Protein AF-A0A7D9LJN8-F1 (afdb_monomer_lite)

Sequence (76 aa):
LIKRNKWNVAHRNLRRGDLVLIFEKDVPRSHWGLGRVIAPIASEDGLIRSAEVTTKTGTLTRPVGRLALLEAFNDE

InterPro domains:
  IPR040676 Domain of unknown function DUF5641 [PF18701] (1-70)

Foldseek 3Di:
DDDDDDPPDDDDADDQQFKKFFADPPDPPVGTFIWGFHAFDADPVRGGQWTWTAGPVGIDIDGVVRIGGDGDDDPD

Structure (mmCIF, N/CA/C/O backbone):
data_AF-A0A7D9LJN8-F1
#
_entry.id   AF-A0A7D9LJN8-F1
#
loop_
_atom_site.group_PDB
_atom_site.id
_atom_site.type_symbol
_atom_site.label_atom_id
_atom_site.label_alt_id
_atom_site.label_comp_id
_atom_site.label_asym_id
_atom_site.label_entity_id
_atom_site.label_seq_id
_atom_site.pdbx_PDB_ins_code
_atom_site.Cartn_x
_atom_site.Cartn_y
_atom_site.Cartn_z
_atom_site.occupancy
_atom_site.B_iso_or_equiv
_atom_site.auth_seq_id
_atom_site.auth_comp_id
_atom_site.auth_asym_id
_atom_site.auth_atom_id
_atom_site.pdbx_PDB_model_num
ATOM 1 N N . LEU A 1 1 ? 13.314 -24.353 20.283 1.00 73.56 1 LEU A N 1
ATOM 2 C CA . LEU A 1 1 ? 13.441 -22.930 19.885 1.00 73.56 1 LEU A CA 1
ATOM 3 C C . LEU A 1 1 ? 12.521 -22.689 18.684 1.00 73.56 1 LEU A C 1
ATOM 5 O O . LEU A 1 1 ? 12.707 -23.358 17.676 1.00 73.56 1 LEU A O 1
ATOM 9 N N . ILE A 1 2 ? 11.503 -21.827 18.782 1.00 76.69 2 ILE A N 1
ATOM 10 C CA . ILE A 1 2 ? 10.585 -21.550 17.657 1.00 76.69 2 ILE A CA 1
ATOM 11 C C . ILE A 1 2 ? 11.253 -20.537 16.718 1.00 76.69 2 ILE A C 1
ATOM 13 O O . ILE A 1 2 ? 11.642 -19.449 17.144 1.00 76.69 2 ILE A O 1
ATOM 17 N N . LYS A 1 3 ? 11.405 -20.894 15.440 1.00 81.44 3 LYS A N 1
ATOM 18 C CA . LYS A 1 3 ? 12.009 -20.030 14.419 1.00 81.44 3 LYS A CA 1
ATOM 19 C C . LYS A 1 3 ? 10.989 -18.951 14.025 1.00 81.44 3 LYS A C 1
ATOM 21 O O . LYS A 1 3 ? 9.958 -19.266 13.440 1.00 81.44 3 LYS A O 1
ATOM 26 N N . ARG A 1 4 ? 11.242 -17.680 14.366 1.00 76.81 4 ARG A N 1
ATOM 27 C CA . ARG A 1 4 ? 10.396 -16.557 13.917 1.00 76.81 4 ARG A CA 1
ATOM 28 C C . ARG A 1 4 ? 10.655 -16.292 12.441 1.00 76.81 4 ARG A C 1
ATOM 30 O O . ARG A 1 4 ? 11.792 -16.004 12.064 1.00 76.81 4 ARG A O 1
ATOM 37 N N . ASN A 1 5 ? 9.606 -16.335 11.627 1.00 75.62 5 ASN A N 1
ATOM 38 C CA . ASN A 1 5 ? 9.704 -15.893 10.245 1.00 75.62 5 ASN A CA 1
ATOM 39 C C . ASN A 1 5 ? 9.913 -14.371 10.242 1.00 75.62 5 ASN A C 1
ATOM 41 O O . ASN A 1 5 ? 9.104 -13.627 10.799 1.00 75.62 5 ASN A O 1
ATOM 45 N N . LYS A 1 6 ? 11.040 -13.905 9.697 1.00 69.19 6 LYS A N 1
ATOM 46 C CA . LYS A 1 6 ? 11.301 -12.469 9.541 1.00 69.19 6 LYS A CA 1
ATOM 47 C C . LYS A 1 6 ? 10.500 -11.943 8.349 1.00 69.19 6 LYS A C 1
ATOM 49 O O . LYS A 1 6 ? 10.377 -12.635 7.342 1.00 69.19 6 LYS A O 1
ATOM 54 N N . TRP A 1 7 ? 10.021 -10.704 8.446 1.00 74.50 7 TRP A N 1
ATOM 55 C CA . TRP A 1 7 ? 9.294 -9.966 7.400 1.00 74.50 7 TRP A CA 1
ATOM 56 C C . TRP A 1 7 ? 10.193 -9.552 6.214 1.00 74.50 7 TRP A C 1
ATOM 58 O O . TRP A 1 7 ? 10.103 -8.435 5.724 1.00 74.50 7 TRP A O 1
ATOM 68 N N . ASN A 1 8 ? 11.088 -10.438 5.767 1.00 72.62 8 ASN A N 1
ATOM 69 C CA . ASN A 1 8 ? 12.035 -10.193 4.673 1.00 72.62 8 ASN A CA 1
ATOM 70 C C . ASN A 1 8 ? 11.543 -10.752 3.330 1.00 72.62 8 ASN A C 1
ATOM 72 O O . ASN A 1 8 ? 12.290 -10.762 2.356 1.00 72.62 8 ASN A O 1
ATOM 76 N N . VAL A 1 9 ? 10.314 -11.267 3.277 1.00 75.88 9 VAL A N 1
ATOM 77 C CA . VAL A 1 9 ? 9.739 -11.773 2.031 1.00 75.88 9 VAL A CA 1
ATOM 78 C C . VAL A 1 9 ? 9.245 -10.580 1.224 1.00 75.88 9 VAL A C 1
ATOM 80 O O . VAL A 1 9 ? 8.295 -9.903 1.626 1.00 75.88 9 VAL A O 1
ATOM 83 N N . ALA A 1 10 ? 9.909 -10.320 0.098 1.00 76.06 10 ALA A N 1
ATOM 84 C CA . ALA A 1 10 ? 9.472 -9.317 -0.858 1.00 76.06 10 ALA A CA 1
ATOM 85 C C . ALA A 1 1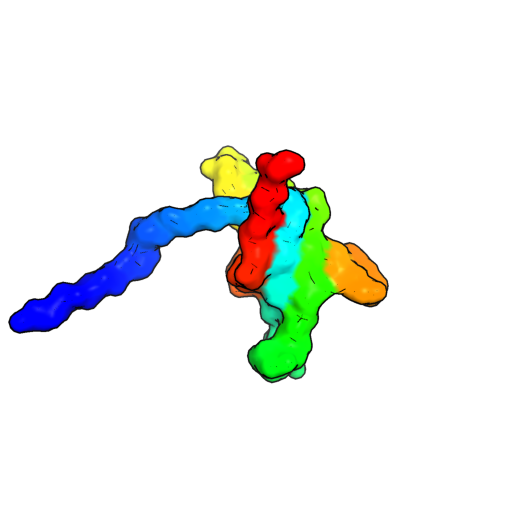0 ? 8.053 -9.659 -1.327 1.00 76.06 10 ALA A C 1
ATOM 87 O O . ALA A 1 10 ? 7.795 -10.760 -1.811 1.00 76.06 10 ALA A O 1
ATOM 88 N N . HIS A 1 11 ? 7.134 -8.719 -1.140 1.00 79.50 11 HIS A N 1
ATOM 89 C CA . HIS A 1 11 ? 5.788 -8.821 -1.681 1.00 79.50 11 HIS A CA 1
ATOM 90 C C . HIS A 1 11 ? 5.728 -8.107 -3.026 1.00 79.50 11 HIS A C 1
ATOM 92 O O . HIS A 1 11 ? 6.518 -7.209 -3.320 1.00 79.50 11 HIS A O 1
ATOM 98 N N . ARG A 1 12 ? 4.766 -8.522 -3.844 1.00 87.75 12 ARG A N 1
ATOM 99 C CA . ARG A 1 12 ? 4.439 -7.866 -5.106 1.00 87.75 12 ARG A CA 1
ATOM 100 C C . ARG A 1 12 ? 4.164 -6.369 -4.884 1.00 87.75 12 ARG A C 1
ATOM 102 O O . ARG A 1 12 ? 3.520 -5.971 -3.917 1.00 87.75 12 ARG A O 1
ATOM 109 N N . ASN A 1 13 ? 4.591 -5.573 -5.855 1.00 90.81 13 ASN A N 1
ATOM 110 C CA . ASN A 1 13 ? 4.276 -4.155 -5.983 1.00 90.81 13 ASN A CA 1
ATOM 111 C C . ASN A 1 13 ? 2.795 -3.921 -6.373 1.00 90.81 13 ASN A C 1
ATOM 113 O O . ASN A 1 13 ? 2.194 -4.758 -7.048 1.00 90.81 13 ASN A O 1
ATOM 117 N N . LEU A 1 14 ? 2.212 -2.779 -5.982 1.00 92.69 14 LEU A N 1
ATOM 118 C CA . LEU A 1 14 ? 0.846 -2.398 -6.386 1.00 92.69 14 LEU A CA 1
ATOM 119 C C . LEU A 1 14 ? 0.748 -2.218 -7.904 1.00 92.69 14 LEU A C 1
ATOM 121 O O . LEU A 1 14 ? 1.627 -1.633 -8.529 1.00 92.69 14 LEU A O 1
ATOM 125 N N . ARG A 1 15 ? -0.340 -2.681 -8.508 1.00 93.31 15 ARG A N 1
ATOM 126 C CA . ARG A 1 15 ? -0.578 -2.565 -9.949 1.00 93.31 15 ARG A CA 1
ATOM 127 C C . ARG A 1 15 ? -1.821 -1.734 -10.210 1.00 93.31 15 ARG A C 1
ATOM 129 O O . ARG A 1 15 ? -2.691 -1.589 -9.355 1.00 93.31 15 ARG A O 1
ATOM 136 N N . ARG A 1 16 ? -1.903 -1.178 -11.416 1.00 95.25 16 ARG A N 1
ATOM 137 C CA . ARG A 1 16 ? -3.134 -0.550 -11.895 1.00 95.25 16 ARG A CA 1
ATOM 138 C C . ARG A 1 16 ? -4.273 -1.569 -11.823 1.00 95.25 16 ARG A C 1
ATOM 140 O O . ARG A 1 16 ? -4.101 -2.706 -12.236 1.00 95.25 16 ARG A O 1
ATOM 147 N N . GLY A 1 17 ? -5.418 -1.144 -11.305 1.00 95.06 17 GLY A N 1
ATOM 148 C CA . GLY A 1 17 ? -6.594 -1.989 -11.120 1.00 95.06 17 GLY A CA 1
ATOM 149 C C . GLY A 1 17 ? -6.730 -2.597 -9.727 1.00 95.06 17 GLY A C 1
ATOM 150 O O . GLY A 1 17 ? -7.846 -2.974 -9.377 1.00 95.06 17 GLY A O 1
ATOM 151 N N . ASP A 1 18 ? -5.660 -2.636 -8.927 1.00 95.56 18 ASP A N 1
ATOM 152 C CA . ASP A 1 18 ? -5.690 -3.242 -7.593 1.00 95.56 18 ASP A CA 1
ATOM 153 C C . ASP A 1 18 ? -6.670 -2.523 -6.663 1.00 95.56 18 ASP A C 1
ATOM 155 O O . ASP A 1 18 ? -6.722 -1.286 -6.619 1.00 95.56 18 ASP A O 1
ATOM 159 N N . LEU A 1 19 ? -7.427 -3.309 -5.896 1.00 95.88 19 LEU A N 1
ATOM 160 C CA . LEU A 1 19 ? -8.314 -2.805 -4.859 1.00 95.88 19 LEU A CA 1
ATOM 161 C C . LEU A 1 19 ? -7.526 -2.643 -3.564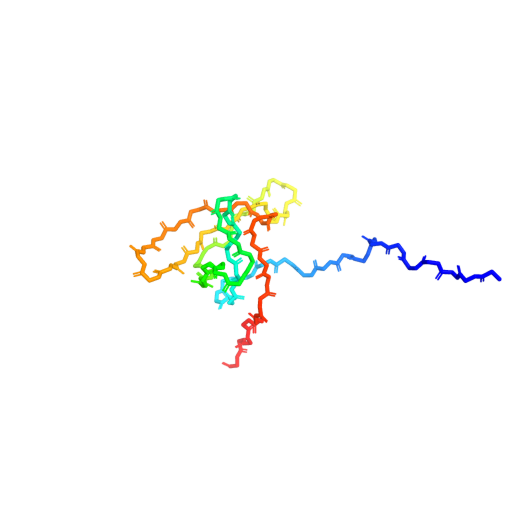 1.00 95.88 19 LEU A C 1
ATOM 163 O O . LEU A 1 19 ? -6.894 -3.586 -3.083 1.00 95.88 19 LEU A O 1
ATOM 167 N N . VAL A 1 20 ? -7.565 -1.449 -2.986 1.00 96.06 20 VAL A N 1
ATOM 168 C CA . VAL A 1 20 ? -6.772 -1.095 -1.810 1.00 96.06 20 VAL A CA 1
ATOM 169 C C . VAL A 1 20 ? -7.622 -0.410 -0.746 1.00 96.06 20 VAL A C 1
ATOM 171 O O . VAL A 1 20 ? -8.550 0.340 -1.044 1.00 96.06 20 VAL A O 1
ATOM 174 N N . LEU A 1 21 ? -7.270 -0.636 0.515 1.00 95.69 21 LEU A N 1
ATOM 175 C CA . LEU A 1 21 ? -7.723 0.180 1.634 1.00 95.69 21 LEU A CA 1
ATOM 176 C C . LEU A 1 21 ? -6.757 1.346 1.838 1.00 95.69 21 LEU A C 1
ATOM 178 O O . LEU A 1 21 ? -5.540 1.188 1.730 1.00 95.69 21 LEU A O 1
ATOM 182 N N . ILE A 1 22 ? -7.303 2.510 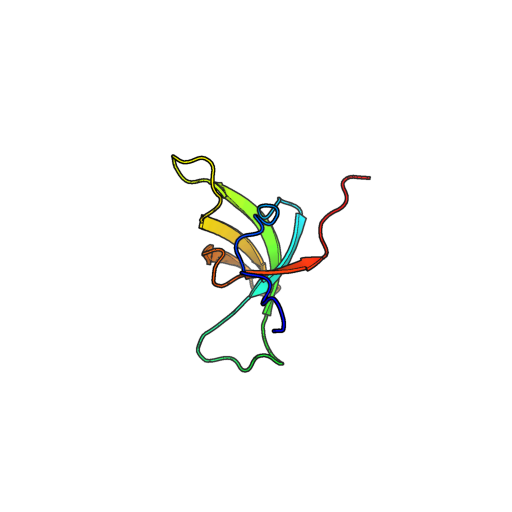2.163 1.00 94.94 22 ILE A N 1
ATOM 183 C CA . ILE A 1 22 ? -6.578 3.762 2.337 1.00 94.94 22 ILE A CA 1
ATOM 184 C C . ILE A 1 22 ? -6.533 4.084 3.824 1.00 94.94 22 ILE A C 1
ATOM 186 O O . ILE A 1 22 ? -7.558 4.323 4.463 1.00 94.94 22 ILE A O 1
ATOM 190 N N . PHE A 1 23 ? -5.320 4.110 4.365 1.00 93.50 23 PHE A N 1
ATOM 191 C CA . PHE A 1 23 ? -5.072 4.491 5.743 1.00 93.50 23 PHE A CA 1
ATOM 192 C C . PHE A 1 23 ? -5.033 6.014 5.897 1.00 93.50 23 PHE A C 1
ATOM 194 O O . PHE A 1 23 ? -4.174 6.702 5.329 1.00 93.50 23 PHE A O 1
ATOM 201 N N . GLU A 1 24 ? -5.912 6.525 6.753 1.00 88.69 24 GLU A N 1
ATOM 202 C CA . GLU A 1 24 ? -5.906 7.907 7.223 1.00 88.69 24 GLU A CA 1
ATOM 203 C C . GLU A 1 24 ? -5.673 7.942 8.734 1.00 88.69 24 GLU A C 1
ATOM 205 O O . GLU A 1 24 ? -6.152 7.079 9.467 1.00 88.69 24 GLU A O 1
ATOM 210 N N . LYS A 1 25 ? -4.882 8.918 9.199 1.00 85.75 25 LYS A N 1
ATOM 211 C CA . LYS A 1 25 ? -4.428 8.973 10.599 1.00 85.75 25 LYS A CA 1
ATOM 212 C C . LYS A 1 25 ? -5.586 9.120 11.585 1.00 85.75 25 LYS A C 1
ATOM 214 O O . LYS A 1 25 ? -5.533 8.533 12.659 1.00 85.75 25 LYS A O 1
ATOM 219 N N . ASP A 1 26 ? -6.609 9.863 11.187 1.00 90.06 26 ASP A N 1
ATOM 220 C CA . ASP A 1 26 ? -7.731 10.251 12.042 1.00 90.06 26 ASP A CA 1
ATOM 221 C C . ASP A 1 26 ? -8.956 9.343 11.846 1.00 90.06 26 ASP A C 1
ATOM 223 O O . ASP A 1 26 ? -10.037 9.625 12.358 1.00 90.06 26 ASP A O 1
ATOM 227 N N . VAL A 1 27 ? -8.793 8.238 11.106 1.00 89.50 27 VAL A N 1
ATOM 228 C CA . VAL A 1 27 ? -9.877 7.314 10.768 1.00 89.50 27 VAL A CA 1
ATOM 229 C C . VAL A 1 27 ? -9.595 5.938 11.380 1.00 89.50 27 VAL A C 1
ATOM 231 O O . VAL A 1 27 ? -8.547 5.333 11.109 1.00 89.50 27 VAL A O 1
ATOM 234 N N . PRO A 1 28 ? -10.515 5.393 12.201 1.00 93.38 28 PRO A N 1
ATOM 235 C CA . PRO A 1 28 ? -10.348 4.060 12.761 1.00 93.38 28 PRO A CA 1
ATOM 236 C C . PRO A 1 28 ? -10.299 3.011 11.646 1.00 93.38 28 PRO A C 1
ATOM 238 O O . PRO A 1 28 ? -10.897 3.176 10.586 1.00 93.38 28 PRO A O 1
ATOM 241 N N . ARG A 1 29 ? -9.621 1.885 11.902 1.00 89.31 29 ARG A N 1
ATOM 242 C CA . ARG A 1 29 ? -9.402 0.820 10.901 1.00 89.31 29 ARG A CA 1
ATOM 243 C C . ARG A 1 29 ? -10.682 0.301 10.248 1.00 89.31 29 ARG A C 1
ATOM 245 O O . ARG A 1 29 ? -10.664 -0.044 9.075 1.00 89.31 29 ARG A O 1
ATOM 252 N N . SER A 1 30 ? -11.786 0.277 10.993 1.00 91.88 30 SER A N 1
ATOM 253 C CA . SER A 1 30 ? -13.101 -0.145 10.497 1.00 91.88 30 SER A CA 1
ATOM 254 C C . SER A 1 30 ? -13.711 0.798 9.456 1.00 91.88 30 SER A C 1
ATOM 256 O O . SER A 1 30 ? -14.658 0.412 8.784 1.00 91.88 30 SER A O 1
ATOM 258 N N . HIS A 1 31 ? -13.183 2.015 9.329 1.00 91.25 31 HIS A N 1
ATOM 259 C CA . HIS A 1 31 ? -13.687 3.060 8.440 1.00 91.25 31 HIS A CA 1
ATOM 260 C C . HIS A 1 31 ? -12.667 3.464 7.373 1.00 91.25 31 HIS A C 1
ATOM 262 O O . HIS A 1 31 ? -12.845 4.487 6.714 1.00 91.25 31 HIS A O 1
ATOM 268 N N . TRP A 1 32 ? -11.584 2.698 7.201 1.00 94.12 32 TRP A N 1
ATOM 269 C CA . TRP A 1 32 ? -10.622 2.979 6.141 1.00 94.12 32 TRP A CA 1
ATOM 270 C C . TRP A 1 32 ? -11.313 3.010 4.784 1.00 94.12 32 TRP A C 1
ATOM 272 O O . TRP A 1 32 ? -12.100 2.127 4.438 1.00 94.12 32 TRP A O 1
ATOM 282 N N . GLY A 1 33 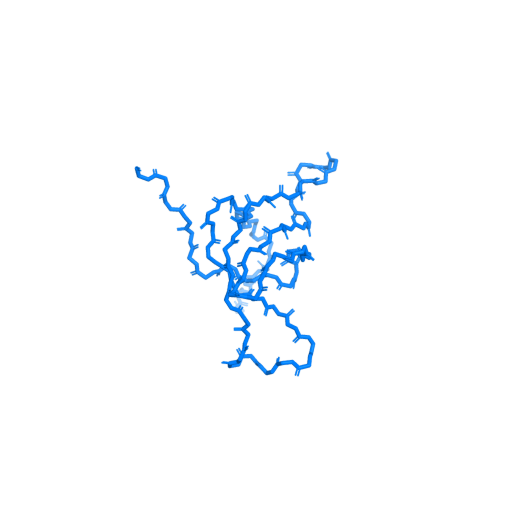? -11.012 4.063 4.027 1.00 93.31 33 GLY A N 1
ATOM 283 C CA . GLY A 1 33 ? -11.589 4.267 2.712 1.00 93.31 33 GLY A CA 1
ATOM 284 C C . GLY A 1 33 ? -11.149 3.163 1.763 1.00 93.31 33 GLY A C 1
ATOM 285 O O . GLY A 1 33 ? -10.025 2.676 1.835 1.00 93.31 33 GLY A O 1
ATOM 286 N N . LEU A 1 34 ? -12.031 2.783 0.850 1.00 95.19 34 LEU A N 1
ATOM 287 C CA . LEU A 1 34 ? -11.709 1.845 -0.212 1.00 95.19 34 LEU A CA 1
ATOM 288 C C . LEU A 1 34 ? -11.395 2.632 -1.482 1.00 95.19 34 LEU A C 1
ATOM 290 O O . LEU A 1 34 ? -12.090 3.597 -1.814 1.00 95.19 34 LEU A O 1
ATOM 294 N N . GLY A 1 35 ? -10.338 2.230 -2.174 1.00 95.69 35 GLY A N 1
ATOM 295 C CA . GLY A 1 35 ? -9.931 2.843 -3.423 1.00 95.69 35 GLY A CA 1
ATOM 296 C C . GLY A 1 35 ? -9.383 1.832 -4.411 1.00 95.69 35 GLY A C 1
ATOM 297 O O . GLY A 1 35 ? -9.048 0.703 -4.061 1.00 95.69 35 GLY A O 1
ATOM 298 N N . ARG A 1 36 ? -9.302 2.249 -5.670 1.00 96.69 36 ARG A N 1
ATOM 299 C CA . ARG A 1 36 ? -8.734 1.447 -6.754 1.00 96.69 36 ARG A CA 1
ATOM 300 C C . ARG A 1 36 ? -7.527 2.160 -7.332 1.00 96.69 36 ARG A C 1
ATOM 302 O O . ARG A 1 36 ? -7.591 3.356 -7.606 1.00 96.69 36 ARG A O 1
ATOM 309 N N . VAL A 1 37 ? -6.427 1.441 -7.511 1.00 96.62 37 VAL A N 1
ATOM 310 C CA . VAL A 1 37 ? -5.194 2.013 -8.057 1.00 96.62 37 VAL A CA 1
ATOM 311 C C . VAL A 1 37 ? -5.406 2.362 -9.529 1.00 96.62 37 VAL A C 1
ATOM 313 O O . VAL A 1 37 ? -5.712 1.494 -10.346 1.00 96.62 37 VAL A O 1
ATOM 316 N N . ILE A 1 38 ? -5.229 3.634 -9.875 1.00 96.50 38 ILE A N 1
ATOM 317 C CA . ILE A 1 38 ? -5.286 4.121 -11.257 1.00 96.50 38 ILE A CA 1
ATOM 318 C C . ILE A 1 38 ? -3.886 4.122 -11.863 1.00 96.50 38 ILE A C 1
ATOM 320 O O . ILE A 1 38 ? -3.700 3.628 -12.974 1.00 96.50 38 ILE A O 1
ATOM 324 N N . ALA A 1 39 ? -2.907 4.647 -11.126 1.00 95.31 39 ALA A N 1
AT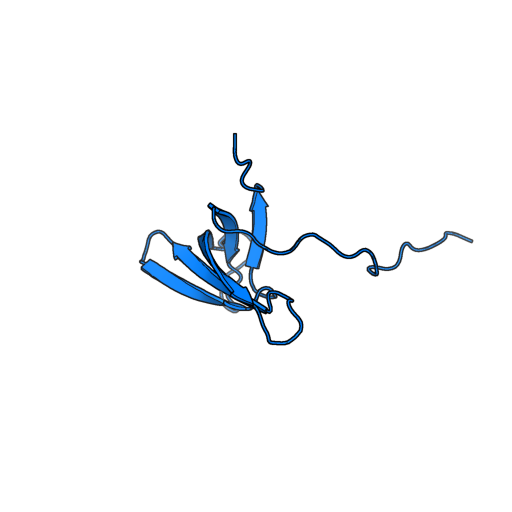OM 325 C CA . ALA A 1 39 ? -1.539 4.783 -11.603 1.00 95.31 39 ALA A CA 1
ATOM 326 C C . ALA A 1 39 ? -0.533 4.485 -10.479 1.00 95.31 39 ALA A C 1
ATOM 328 O O . ALA A 1 39 ? -0.459 5.230 -9.498 1.00 95.31 39 ALA A O 1
ATOM 329 N N . PRO A 1 40 ? 0.253 3.401 -10.581 1.00 95.00 40 PRO A N 1
ATOM 330 C CA . PRO A 1 40 ? 1.419 3.222 -9.728 1.00 95.00 40 PRO A CA 1
ATOM 331 C C . PRO A 1 40 ? 2.529 4.218 -10.087 1.00 95.00 40 PRO A C 1
ATOM 333 O O . PRO A 1 40 ? 2.830 4.412 -11.263 1.00 95.00 40 PRO A O 1
ATOM 336 N N . ILE A 1 41 ? 3.179 4.803 -9.078 1.00 94.69 41 ILE A N 1
ATOM 337 C CA . ILE A 1 41 ? 4.287 5.748 -9.253 1.00 94.69 41 ILE A CA 1
ATOM 338 C C . ILE A 1 41 ? 5.576 5.075 -8.772 1.00 94.69 41 ILE A C 1
ATOM 340 O O . ILE A 1 41 ? 5.808 4.879 -7.571 1.00 94.69 41 ILE A O 1
ATOM 344 N N . ALA A 1 42 ? 6.410 4.689 -9.736 1.00 92.69 42 ALA A N 1
ATOM 345 C CA . ALA A 1 42 ? 7.718 4.108 -9.474 1.00 92.69 42 ALA A CA 1
ATOM 346 C C . ALA A 1 42 ? 8.739 5.193 -9.102 1.00 92.69 42 ALA A C 1
ATOM 348 O O . ALA A 1 42 ? 8.706 6.310 -9.613 1.00 92.69 42 ALA A O 1
ATOM 349 N N . SER A 1 43 ? 9.648 4.855 -8.195 1.00 90.56 43 SER A N 1
ATOM 350 C CA . SER A 1 43 ? 10.874 5.615 -7.953 1.00 90.56 43 SER A CA 1
ATOM 351 C C . SER A 1 43 ? 11.989 5.184 -8.908 1.00 90.56 43 SER A C 1
ATOM 353 O O . SER A 1 43 ? 11.857 4.178 -9.601 1.00 90.56 43 SER A O 1
ATOM 355 N N . GLU A 1 44 ? 13.113 5.899 -8.868 1.00 91.25 44 GLU A N 1
ATOM 356 C CA . GLU A 1 44 ? 14.320 5.598 -9.653 1.00 91.25 44 GLU A CA 1
ATOM 357 C C . GLU A 1 44 ? 14.824 4.152 -9.468 1.00 91.25 44 GLU A C 1
ATOM 359 O O . GLU A 1 44 ? 15.216 3.507 -10.433 1.00 91.25 44 GLU A O 1
ATOM 364 N N . ASP A 1 45 ? 14.682 3.584 -8.265 1.00 88.94 45 ASP A N 1
ATOM 365 C CA . ASP A 1 45 ? 15.070 2.195 -7.960 1.00 88.94 45 ASP A CA 1
ATOM 366 C C . ASP A 1 45 ? 14.115 1.121 -8.538 1.00 88.94 45 ASP A C 1
ATOM 368 O O . ASP A 1 45 ? 14.232 -0.060 -8.209 1.00 88.94 45 ASP A O 1
ATOM 372 N N . GLY A 1 46 ? 13.087 1.508 -9.302 1.00 85.25 46 GLY A N 1
ATOM 373 C CA . GLY A 1 46 ? 12.068 0.601 -9.855 1.00 85.25 46 GLY A CA 1
ATOM 374 C C . GLY A 1 46 ? 11.006 0.121 -8.852 1.00 85.25 46 GLY A C 1
ATOM 375 O O . GLY A 1 46 ? 10.102 -0.637 -9.210 1.00 85.25 46 GLY A O 1
ATOM 376 N N . LEU A 1 47 ? 11.075 0.570 -7.595 1.00 88.88 47 LEU A N 1
ATOM 377 C CA . LEU A 1 47 ? 10.087 0.270 -6.556 1.00 88.88 47 LEU A CA 1
ATOM 378 C C . LEU A 1 47 ? 8.947 1.288 -6.541 1.00 88.88 47 LEU A C 1
ATOM 380 O O . LEU A 1 47 ? 9.155 2.489 -6.716 1.00 88.88 47 LEU A O 1
ATOM 384 N N . ILE A 1 48 ? 7.737 0.816 -6.248 1.00 93.25 48 ILE A N 1
ATOM 385 C CA . ILE A 1 48 ? 6.560 1.677 -6.119 1.00 93.25 48 ILE A CA 1
ATOM 386 C C . ILE A 1 48 ? 6.507 2.217 -4.695 1.00 93.25 48 ILE A C 1
ATOM 388 O O . ILE A 1 48 ? 6.302 1.466 -3.743 1.00 93.25 48 ILE A O 1
ATOM 392 N N . ARG A 1 49 ? 6.692 3.532 -4.544 1.00 93.00 49 ARG A N 1
ATOM 393 C CA . ARG A 1 49 ? 6.623 4.212 -3.237 1.00 93.00 49 ARG A CA 1
ATOM 394 C C . ARG A 1 49 ? 5.328 4.993 -3.049 1.00 93.00 49 ARG A C 1
ATOM 396 O O . ARG A 1 49 ? 4.927 5.225 -1.908 1.00 93.00 49 ARG A O 1
ATOM 403 N N . SER A 1 50 ? 4.629 5.313 -4.133 1.00 95.19 50 SER A N 1
ATOM 404 C CA . SER A 1 50 ? 3.310 5.942 -4.120 1.00 95.19 50 SER A CA 1
ATOM 405 C C . SER A 1 50 ? 2.426 5.412 -5.243 1.00 95.19 50 SER A C 1
ATOM 407 O O . SER A 1 50 ? 2.899 4.844 -6.224 1.00 95.19 50 SER A O 1
ATOM 409 N N . ALA A 1 51 ? 1.120 5.576 -5.081 1.00 96.25 51 ALA A N 1
ATOM 410 C CA . ALA A 1 51 ? 0.144 5.278 -6.111 1.00 96.25 51 ALA A CA 1
ATOM 411 C C . ALA A 1 51 ? -0.981 6.313 -6.080 1.00 96.25 51 ALA A C 1
ATOM 413 O O . ALA A 1 51 ? -1.359 6.827 -5.021 1.00 96.25 51 ALA A O 1
ATOM 414 N N . GLU A 1 52 ? -1.504 6.605 -7.259 1.00 96.88 52 GLU A N 1
ATOM 415 C CA . GLU A 1 52 ? -2.733 7.351 -7.450 1.00 96.88 52 GLU A CA 1
ATOM 416 C C . GLU A 1 52 ? -3.918 6.387 -7.343 1.00 96.88 52 GLU A C 1
ATOM 418 O O . GLU A 1 52 ? -3.977 5.368 -8.039 1.00 96.88 52 GLU A O 1
ATOM 423 N N . VAL A 1 53 ? -4.848 6.691 -6.442 1.00 96.56 53 VAL A N 1
ATOM 424 C CA . VAL A 1 53 ? -6.014 5.864 -6.132 1.00 96.56 53 VAL A CA 1
ATOM 425 C C . VAL A 1 53 ? -7.296 6.654 -6.351 1.00 96.56 53 VAL A C 1
ATOM 427 O O . VAL A 1 53 ? -7.417 7.791 -5.899 1.00 96.56 53 VAL A O 1
ATOM 430 N N . THR A 1 54 ? -8.272 6.049 -7.023 1.00 96.56 54 THR A N 1
ATOM 431 C CA . THR A 1 54 ? -9.628 6.600 -7.103 1.00 96.56 54 THR A CA 1
ATOM 432 C C . THR A 1 54 ? -10.448 6.126 -5.916 1.00 96.56 54 THR A C 1
ATOM 434 O O . THR A 1 54 ? -10.418 4.952 -5.550 1.00 96.56 54 THR A O 1
ATOM 437 N N . THR A 1 55 ? -11.177 7.054 -5.319 1.00 94.25 55 THR A N 1
ATOM 438 C CA . THR A 1 55 ? -12.152 6.841 -4.253 1.00 94.25 55 THR A CA 1
ATOM 439 C C . THR A 1 55 ? -13.502 7.377 -4.705 1.00 94.25 55 THR A C 1
ATOM 441 O O . THR A 1 55 ? -13.595 8.084 -5.706 1.00 94.25 55 THR A O 1
ATOM 444 N N . LYS A 1 56 ? -14.557 7.107 -3.931 1.00 89.88 56 LYS A N 1
ATOM 445 C CA . LYS A 1 56 ? -15.903 7.643 -4.201 1.00 89.88 56 LYS A CA 1
ATOM 446 C C . LYS A 1 56 ? -15.934 9.170 -4.336 1.00 89.88 56 LYS A C 1
ATOM 448 O O . LYS A 1 56 ? -16.758 9.693 -5.075 1.00 89.88 56 LYS A O 1
ATOM 453 N N . THR A 1 57 ? -1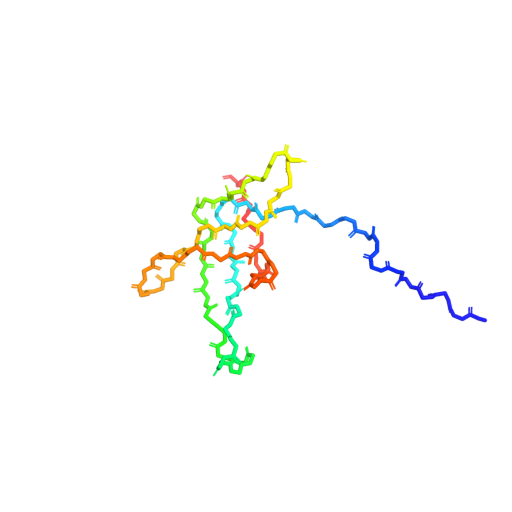5.057 9.865 -3.617 1.00 89.25 57 THR A N 1
ATOM 454 C CA . THR A 1 57 ? -15.032 11.333 -3.553 1.00 89.25 57 THR A CA 1
ATOM 455 C C . THR A 1 57 ? -14.092 11.948 -4.592 1.00 89.25 57 THR A C 1
ATOM 457 O O . THR A 1 57 ? -14.189 13.136 -4.878 1.00 89.25 57 THR A O 1
ATOM 460 N N . GLY A 1 58 ? -13.181 11.164 -5.171 1.00 93.06 58 GLY A N 1
ATOM 461 C CA . GLY A 1 58 ? -12.205 11.660 -6.135 1.00 93.06 58 GLY A CA 1
ATOM 462 C C . GLY A 1 58 ? -10.900 10.877 -6.119 1.00 93.06 58 GLY A C 1
ATOM 463 O O . GLY A 1 58 ? -10.806 9.785 -5.554 1.00 93.06 58 GLY A O 1
ATOM 464 N N . THR A 1 59 ? -9.880 11.452 -6.739 1.00 95.19 59 THR A N 1
ATOM 465 C CA . THR A 1 59 ? -8.571 10.822 -6.899 1.00 95.19 59 THR A CA 1
ATOM 466 C C . THR A 1 59 ? -7.557 11.388 -5.910 1.00 95.19 59 THR A C 1
ATOM 468 O O . THR A 1 59 ? -7.514 12.592 -5.666 1.00 95.19 59 THR A O 1
ATOM 471 N N . LEU A 1 60 ? -6.752 10.510 -5.311 1.00 94.50 60 LEU A N 1
ATOM 472 C CA . LEU A 1 60 ? -5.803 10.836 -4.251 1.00 94.50 60 LEU A CA 1
ATOM 473 C C . LEU A 1 60 ? -4.453 10.189 -4.562 1.00 94.50 60 LEU A C 1
ATOM 475 O O . LEU A 1 60 ? -4.399 9.010 -4.901 1.00 94.50 60 LEU A O 1
ATOM 479 N N . THR A 1 61 ? -3.352 10.900 -4.330 1.00 95.62 61 THR A N 1
ATOM 480 C CA . THR A 1 61 ? -2.014 10.292 -4.355 1.00 95.62 61 THR A CA 1
ATOM 481 C C . THR A 1 61 ? -1.591 9.935 -2.939 1.00 95.62 61 THR A C 1
ATOM 483 O O . THR A 1 61 ? -1.530 10.795 -2.052 1.00 95.62 61 THR A O 1
ATOM 486 N N . ARG A 1 62 ? -1.302 8.653 -2.699 1.00 95.38 62 ARG A N 1
ATOM 487 C CA . ARG A 1 62 ? -0.901 8.152 -1.379 1.00 95.38 62 ARG A CA 1
ATOM 488 C C . ARG A 1 62 ? 0.373 7.312 -1.462 1.00 95.38 62 ARG A C 1
ATOM 490 O O . ARG A 1 62 ? 0.570 6.582 -2.431 1.00 95.38 62 ARG A O 1
ATOM 497 N N . PRO A 1 63 ? 1.257 7.403 -0.452 1.00 95.19 63 PRO A N 1
ATOM 498 C CA . PRO A 1 63 ? 2.401 6.508 -0.361 1.00 95.19 63 PRO A CA 1
ATOM 499 C C . PRO A 1 63 ? 1.924 5.074 -0.099 1.00 95.19 63 PRO A C 1
ATOM 501 O O . PRO A 1 63 ? 0.932 4.878 0.604 1.00 95.19 63 PRO A O 1
ATOM 504 N N . VAL A 1 64 ? 2.659 4.074 -0.590 1.00 93.44 64 VAL A N 1
ATOM 505 C CA . VAL A 1 64 ? 2.300 2.648 -0.444 1.00 93.44 64 VAL A CA 1
ATOM 506 C C . VAL A 1 64 ? 2.175 2.238 1.022 1.00 93.44 64 VAL A C 1
ATOM 508 O O . VAL A 1 64 ? 1.294 1.467 1.363 1.00 93.44 64 VAL A O 1
ATOM 511 N N . GLY A 1 65 ? 2.953 2.834 1.931 1.00 92.25 65 GLY A N 1
ATOM 512 C CA . GLY A 1 65 ? 2.804 2.594 3.374 1.00 92.25 65 GLY A CA 1
ATOM 513 C C . GLY A 1 65 ? 1.455 3.030 3.972 1.00 92.25 65 GLY A C 1
ATOM 514 O O . GLY A 1 65 ? 1.169 2.705 5.120 1.00 92.25 65 GLY A O 1
ATOM 515 N N . ARG A 1 66 ? 0.627 3.773 3.223 1.00 94.25 66 ARG A N 1
ATOM 516 C CA . ARG A 1 66 ? -0.759 4.115 3.584 1.00 94.25 66 ARG A CA 1
ATOM 517 C C . ARG A 1 66 ? -1.802 3.392 2.731 1.00 94.25 66 ARG A C 1
ATOM 519 O O . ARG A 1 66 ? -2.978 3.734 2.808 1.00 94.25 66 ARG A O 1
ATOM 526 N N . LEU A 1 67 ? -1.387 2.429 1.918 1.00 94.75 67 LEU A N 1
ATOM 527 C CA . LEU A 1 67 ? -2.264 1.619 1.089 1.00 94.75 67 LEU A CA 1
ATOM 528 C C . LEU A 1 67 ? -2.100 0.158 1.501 1.00 94.75 67 LEU A C 1
ATOM 530 O O . LEU A 1 67 ? -0.984 -0.349 1.580 1.00 94.75 67 LEU A O 1
ATOM 534 N N . ALA A 1 68 ? -3.206 -0.527 1.760 1.00 93.31 68 ALA A N 1
ATOM 535 C CA . ALA A 1 68 ? -3.198 -1.961 2.010 1.00 93.31 68 ALA A CA 1
ATOM 536 C C . ALA A 1 68 ? -3.901 -2.667 0.853 1.00 93.31 68 ALA A C 1
ATOM 538 O O . ALA A 1 68 ? -5.056 -2.363 0.568 1.00 93.31 68 ALA A O 1
ATOM 539 N N . LEU A 1 69 ? -3.209 -3.594 0.188 1.00 94.19 69 LEU A N 1
ATOM 540 C CA . LEU A 1 69 ? -3.804 -4.409 -0.868 1.00 94.19 69 LEU A CA 1
ATOM 541 C C . LEU A 1 69 ? -4.925 -5.271 -0.278 1.00 94.19 69 LEU A C 1
ATOM 543 O O . LEU A 1 69 ? -4.681 -6.047 0.643 1.00 94.19 69 LEU A O 1
ATOM 547 N N . LEU A 1 70 ? -6.136 -5.109 -0.809 1.00 94.25 70 LEU A N 1
ATOM 548 C CA . LEU A 1 70 ? -7.306 -5.899 -0.440 1.00 94.25 70 LEU A CA 1
ATOM 549 C C . LEU A 1 70 ? -7.537 -7.017 -1.454 1.00 94.25 70 LEU A C 1
ATOM 551 O O . LEU A 1 70 ? -7.694 -8.171 -1.071 1.00 94.25 70 LEU A O 1
ATOM 555 N N . GLU A 1 71 ? -7.508 -6.674 -2.740 1.00 94.19 71 GLU A N 1
ATOM 556 C CA . GLU A 1 71 ? -7.698 -7.625 -3.828 1.00 94.19 71 GLU A CA 1
ATOM 557 C C . GLU A 1 71 ? -6.762 -7.283 -4.983 1.00 94.19 71 GLU A C 1
ATOM 559 O O . GLU A 1 71 ? -6.685 -6.141 -5.447 1.00 94.19 71 GLU A O 1
ATOM 564 N N . ALA A 1 72 ? -6.017 -8.293 -5.416 1.00 92.81 72 ALA A N 1
ATOM 565 C CA . ALA A 1 72 ? -5.170 -8.208 -6.586 1.00 92.81 72 ALA A CA 1
ATOM 566 C C . ALA A 1 72 ? -6.038 -8.193 -7.843 1.00 92.81 72 ALA A C 1
ATOM 568 O O . ALA A 1 72 ? -6.854 -9.088 -8.035 1.00 92.81 72 ALA A O 1
ATOM 569 N N . PHE A 1 73 ? -5.805 -7.230 -8.730 1.00 91.38 73 PHE A N 1
ATOM 570 C CA . PHE A 1 73 ? -6.387 -7.292 -10.060 1.00 91.38 73 PHE A CA 1
ATOM 571 C C . PHE A 1 73 ? -5.807 -8.495 -10.812 1.00 91.38 73 PHE A C 1
ATOM 573 O O . PHE A 1 73 ? -4.580 -8.621 -10.926 1.00 91.38 73 PHE A O 1
ATOM 580 N N . ASN A 1 74 ? -6.692 -9.374 -11.281 1.00 85.19 74 ASN A N 1
ATOM 581 C CA . ASN A 1 74 ? -6.380 -10.398 -12.267 1.00 85.19 74 ASN A CA 1
ATOM 582 C C . ASN A 1 74 ? -6.712 -9.823 -13.647 1.00 85.19 74 ASN A C 1
ATOM 584 O O . ASN A 1 74 ? -7.864 -9.491 -13.920 1.00 85.19 74 ASN A O 1
ATOM 588 N N . ASP A 1 75 ? -5.688 -9.679 -14.485 1.00 66.38 75 ASP A N 1
ATOM 589 C CA . ASP A 1 75 ? -5.836 -9.437 -15.919 1.00 66.38 75 ASP A CA 1
ATOM 590 C C . ASP A 1 75 ? -6.291 -10.759 -16.571 1.00 66.38 75 ASP A C 1
ATOM 592 O O . ASP A 1 75 ? -5.451 -11.540 -17.018 1.00 66.38 75 ASP A O 1
ATOM 596 N N . GLU A 1 76 ? -7.587 -11.069 -16.520 1.00 56.12 76 GLU A N 1
ATOM 597 C CA . GLU A 1 76 ? -8.180 -12.153 -17.325 1.00 56.12 76 GLU A CA 1
ATOM 598 C C . GLU A 1 76 ? -8.509 -11.660 -18.741 1.00 56.12 76 GLU A C 1
ATOM 600 O O . GLU A 1 76 ? -8.992 -10.507 -18.869 1.00 56.12 76 GLU A O 1
#

Radius of gyration: 14.12 Å; chains: 1; bounding box: 31×35×37 Å

pLDDT: mean 89.76, std 8.3, range [56.12, 96.88]

Secondary structure (DSSP, 8-state):
---PPPS--PPPPP-TT-EEEE--TTS-GGGPEEEEEEEEEE-TTS-EEEEEEEETTEEEEEEGGGEEEEEPPP--

Organism: Paramuricea clavata (NCBI:txid317549)